Protein AF-A0A9Q3V4Q1-F1 (afdb_monomer_lite)

pLDDT: mean 87.24, std 15.14, range [40.16, 97.88]

Sequence (182 aa):
MNKILQLLSLLIILCGNFCLGQNLNDIEKLASNYNKTFDVLEKTMNIKPFDRGSKFGLESRVYNLKAFKILVESNNEENKISKISILTEKTGNNDELWYNIAKAANANKEYKFINSFVSGSEDDIYEKDIDFNAMVNILRKSKSLGDYTYSIAFKKDNLYYNFNMASKTFFSVIDENLKERD

Secondary structure (DSSP, 8-state):
--HHHHHHHHHHHHHTT------HHHHHHHHTTTTSBHHHHHHHHT---SEEEEETTEEEEEEE-SS-EEEEEE-TTT-BEEEEEEE--S-TTHHHHHHHHHHHHHH-TT-EEEEEEEEETTTTEEEES--HHHHHHHHHH-S--TTEEEEEEEEETTEEEEEEEETTEEEEEEES-GGG--

Foldseek 3Di:
DDPVVVVVVVVVVVCPPPPPDDELVVVVQQVVQAQHAPVCSCVSVVWDFPDWDDDPQKIWTWTDDPFWIKIFIADNPPNGTAKIKTKGDLDPCLVVRLLRHLVVLLVDPLKDWDKKWKDAPVVRDTDIRDDPVVVVVVVVVDPDCQQMWMWTWIDGDQWIWIWIDHNSMTMIMIHNPPNPDD

Structure (mmCIF, N/CA/C/O backbone):
data_AF-A0A9Q3V4Q1-F1
#
_entry.id   AF-A0A9Q3V4Q1-F1
#
loop_
_atom_site.group_PDB
_atom_site.id
_atom_site.type_symbol
_atom_site.label_atom_id
_atom_site.label_alt_id
_atom_site.label_comp_id
_atom_site.label_asym_id
_atom_site.label_entity_id
_atom_site.label_seq_id
_atom_site.pdbx_PDB_ins_code
_atom_site.Cartn_x
_atom_site.Cartn_y
_atom_site.Cartn_z
_atom_site.occupancy
_atom_site.B_iso_or_equiv
_atom_site.auth_seq_id
_atom_site.auth_comp_id
_atom_site.auth_asym_id
_atom_site.auth_atom_id
_atom_site.pdbx_PDB_model_num
ATOM 1 N N . MET A 1 1 ? 39.112 -28.158 15.608 1.00 55.19 1 MET A N 1
ATOM 2 C CA . MET A 1 1 ? 38.350 -27.402 14.589 1.00 55.19 1 MET A CA 1
ATOM 3 C C . MET A 1 1 ? 37.439 -26.426 15.324 1.00 55.19 1 MET A C 1
ATOM 5 O O . MET A 1 1 ? 36.801 -26.822 16.288 1.00 55.19 1 MET A O 1
ATOM 9 N N . ASN A 1 2 ? 37.563 -25.139 15.007 1.00 57.66 2 ASN A N 1
ATOM 10 C CA . ASN A 1 2 ? 37.524 -24.034 15.971 1.00 57.66 2 ASN A CA 1
ATOM 11 C C . ASN A 1 2 ? 36.138 -23.684 16.538 1.00 57.66 2 ASN A C 1
ATOM 13 O O . ASN A 1 2 ? 35.252 -23.289 15.787 1.00 57.66 2 ASN A O 1
ATOM 17 N N . LYS A 1 3 ? 36.012 -23.647 17.877 1.00 61.31 3 LYS A N 1
ATOM 18 C CA . LYS A 1 3 ? 34.881 -23.009 18.588 1.00 61.31 3 LYS A CA 1
ATOM 19 C C . LYS A 1 3 ? 34.661 -21.551 18.148 1.00 61.31 3 LYS A C 1
ATOM 21 O O . LYS A 1 3 ? 33.535 -21.077 18.135 1.00 61.31 3 LYS A O 1
ATOM 26 N N . ILE A 1 4 ? 35.726 -20.878 17.704 1.00 71.50 4 ILE A N 1
ATOM 27 C CA . ILE A 1 4 ? 35.686 -19.535 17.103 1.00 71.50 4 ILE A CA 1
ATOM 28 C C . ILE A 1 4 ? 34.897 -19.523 15.780 1.00 71.50 4 ILE A C 1
ATOM 30 O O . ILE A 1 4 ? 34.133 -18.596 15.536 1.00 71.50 4 ILE A O 1
ATOM 34 N N . LEU A 1 5 ? 35.011 -20.570 14.955 1.00 61.59 5 LEU A N 1
ATOM 35 C CA . LEU A 1 5 ? 34.292 -20.683 13.680 1.00 61.59 5 LEU A CA 1
ATOM 36 C C . LEU A 1 5 ? 32.793 -20.960 13.899 1.00 61.59 5 LEU A C 1
ATOM 38 O O . LEU A 1 5 ? 31.961 -20.453 13.150 1.00 61.59 5 LEU A O 1
ATOM 42 N N . GLN A 1 6 ? 32.445 -21.709 14.954 1.00 64.12 6 GLN A N 1
ATOM 43 C CA . GLN A 1 6 ? 31.056 -21.914 15.395 1.00 64.12 6 GLN A CA 1
ATOM 44 C C . GLN A 1 6 ? 30.435 -20.641 15.995 1.00 64.12 6 GLN A C 1
ATOM 46 O O . GLN A 1 6 ? 29.268 -20.358 15.744 1.00 64.12 6 GLN A O 1
ATOM 51 N N . LEU A 1 7 ? 31.210 -19.833 16.731 1.00 60.38 7 LEU A N 1
ATOM 52 C CA . LEU A 1 7 ? 30.728 -18.551 17.260 1.00 60.38 7 LEU A CA 1
ATOM 53 C C . LEU A 1 7 ? 30.485 -17.524 16.141 1.00 60.38 7 LEU A C 1
ATOM 55 O O . LEU A 1 7 ? 29.470 -16.836 16.153 1.00 60.38 7 LEU A O 1
ATOM 59 N N . LEU A 1 8 ? 31.386 -17.457 15.153 1.00 58.44 8 LEU A N 1
ATOM 60 C CA . LEU A 1 8 ? 31.249 -16.591 13.975 1.00 58.44 8 LEU A CA 1
ATOM 61 C C . LEU A 1 8 ? 30.047 -16.977 13.104 1.00 58.44 8 LEU A C 1
ATOM 63 O O . LEU A 1 8 ? 29.337 -16.097 12.631 1.00 58.44 8 LEU A O 1
ATOM 67 N N . SER A 1 9 ? 29.771 -18.272 12.934 1.00 58.66 9 SER A N 1
ATOM 68 C CA . SER A 1 9 ? 28.585 -18.730 12.194 1.00 58.66 9 SER A CA 1
ATOM 69 C C . SER A 1 9 ? 27.277 -18.459 12.948 1.00 58.66 9 SER A C 1
ATOM 71 O O . SER A 1 9 ? 26.298 -18.074 12.313 1.00 58.66 9 SER A O 1
ATOM 73 N N . LEU A 1 10 ? 27.260 -18.536 14.286 1.00 55.69 10 LEU A N 1
ATOM 74 C CA . LEU A 1 10 ? 26.106 -18.100 15.087 1.00 55.69 10 LEU A CA 1
ATOM 75 C C . LEU A 1 10 ? 25.881 -16.577 15.006 1.00 55.69 10 LEU A C 1
ATOM 77 O O . LEU A 1 10 ? 24.739 -16.126 14.925 1.00 55.69 10 LEU A O 1
ATOM 81 N N . LEU A 1 11 ? 26.961 -15.785 14.988 1.00 54.78 11 LEU A N 1
ATOM 82 C CA . LEU A 1 11 ? 26.889 -14.324 14.873 1.00 54.78 11 LEU A CA 1
ATOM 83 C C . LEU A 1 11 ? 26.363 -13.885 13.495 1.00 54.78 11 LEU A C 1
ATOM 85 O O . LEU A 1 11 ? 25.568 -12.955 13.407 1.00 54.78 11 LEU A O 1
ATOM 89 N N . ILE A 1 12 ? 26.749 -14.587 12.425 1.00 56.06 12 ILE A N 1
ATOM 90 C CA . ILE A 1 12 ? 26.294 -14.306 11.053 1.00 56.06 12 ILE A CA 1
ATOM 91 C C . ILE A 1 12 ? 24.802 -14.641 10.874 1.00 56.06 12 ILE A C 1
ATOM 93 O O . ILE A 1 12 ? 24.098 -13.913 10.176 1.00 56.06 12 ILE A O 1
ATOM 97 N N . ILE A 1 13 ? 24.281 -15.664 11.565 1.00 53.84 13 ILE A N 1
ATOM 98 C CA . ILE A 1 13 ? 22.837 -15.973 11.576 1.00 53.84 13 ILE A CA 1
ATOM 99 C C . ILE A 1 13 ? 22.046 -14.911 12.367 1.00 53.84 13 ILE A C 1
ATOM 101 O O . ILE A 1 13 ? 20.916 -14.590 12.005 1.00 53.84 13 ILE A O 1
ATOM 105 N N . LEU A 1 14 ? 22.644 -14.302 13.398 1.00 46.31 14 LEU A N 1
ATOM 106 C CA . LEU A 1 14 ? 22.019 -13.226 14.181 1.00 46.31 14 LEU A CA 1
ATOM 107 C C . LEU A 1 14 ? 22.082 -11.847 13.496 1.00 46.31 14 LEU A C 1
ATOM 109 O O . LEU A 1 14 ? 21.219 -11.005 13.744 1.00 46.31 14 LEU A O 1
ATOM 113 N N . CYS A 1 15 ? 23.044 -11.616 12.599 1.00 47.66 15 CYS A N 1
ATOM 114 C CA . CYS A 1 15 ? 23.136 -10.378 11.816 1.00 47.66 15 CYS A CA 1
ATOM 115 C C . CYS A 1 15 ? 22.281 -10.385 10.533 1.00 47.66 15 CYS A C 1
ATOM 117 O O . CYS A 1 15 ? 22.052 -9.320 9.962 1.00 47.66 15 CYS A O 1
ATOM 119 N N . GLY A 1 16 ? 21.761 -11.542 10.102 1.00 44.72 16 GLY A N 1
ATOM 120 C CA . GLY A 1 16 ? 20.964 -11.678 8.873 1.00 44.72 16 GLY A CA 1
ATOM 121 C C . GLY A 1 16 ? 19.607 -10.957 8.871 1.00 44.72 16 GLY A C 1
ATOM 122 O O . GLY A 1 16 ? 18.991 -10.841 7.818 1.00 44.72 16 GLY A O 1
ATOM 123 N N . ASN A 1 17 ? 19.154 -10.433 10.016 1.00 45.66 17 ASN A N 1
ATOM 124 C CA . ASN A 1 17 ? 17.864 -9.741 10.144 1.00 45.66 17 ASN A CA 1
ATOM 125 C C . ASN A 1 17 ? 17.977 -8.211 10.300 1.00 45.66 17 ASN A C 1
ATOM 127 O O . ASN A 1 17 ? 16.972 -7.548 10.545 1.00 45.66 17 ASN A O 1
ATOM 131 N N . PHE A 1 18 ? 19.170 -7.622 10.154 1.00 41.69 18 PHE A N 1
ATOM 132 C CA . PHE A 1 18 ? 19.381 -6.179 10.364 1.00 41.69 18 PHE A CA 1
ATOM 133 C C . PHE A 1 18 ? 19.309 -5.309 9.101 1.00 41.69 18 PHE A C 1
ATOM 135 O O . PHE A 1 18 ? 19.750 -4.162 9.109 1.00 41.69 18 PHE A O 1
ATOM 142 N N . CYS A 1 19 ? 18.645 -5.786 8.051 1.00 40.16 19 CYS A N 1
ATOM 143 C CA . CYS A 1 19 ? 18.059 -4.911 7.039 1.00 40.16 19 CYS A CA 1
ATOM 144 C C . CYS A 1 19 ? 16.553 -4.816 7.299 1.00 40.16 19 CYS A C 1
ATOM 146 O O . CYS A 1 19 ? 15.751 -5.370 6.554 1.00 40.16 19 CYS A O 1
ATOM 148 N N . LEU A 1 20 ? 16.167 -4.121 8.376 1.00 45.31 20 LEU A N 1
ATOM 149 C CA . LEU A 1 20 ? 14.777 -3.724 8.648 1.00 45.31 20 LEU A CA 1
ATOM 150 C C . LEU A 1 20 ? 14.356 -2.619 7.661 1.00 45.31 20 LEU A C 1
ATOM 152 O O . LEU A 1 20 ? 14.054 -1.489 8.043 1.00 45.31 20 LEU A O 1
ATOM 156 N N . GLY A 1 21 ? 14.413 -2.943 6.371 1.00 53.12 21 GLY A N 1
ATOM 157 C CA . GLY A 1 21 ? 13.644 -2.261 5.352 1.00 53.12 21 GLY A CA 1
ATOM 158 C C . GLY A 1 21 ? 12.186 -2.626 5.574 1.00 53.12 21 GLY A C 1
ATOM 159 O O . GLY A 1 21 ? 11.853 -3.792 5.801 1.00 53.12 21 GLY A O 1
ATOM 160 N N . GLN A 1 22 ? 11.341 -1.605 5.563 1.00 62.25 22 GLN 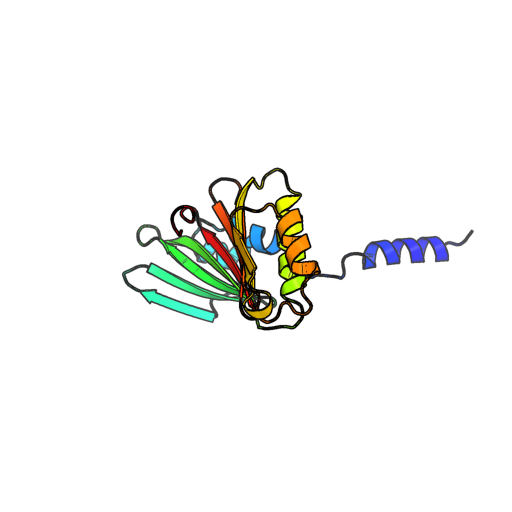A N 1
ATOM 161 C CA . GLN A 1 22 ? 9.896 -1.765 5.578 1.00 62.25 22 GLN A CA 1
ATOM 162 C C . GLN A 1 22 ? 9.500 -2.798 4.527 1.00 62.25 22 GLN A C 1
ATOM 164 O O . GLN A 1 22 ? 10.041 -2.804 3.418 1.00 62.25 22 GLN A O 1
ATOM 169 N N . ASN A 1 23 ? 8.584 -3.686 4.877 1.00 80.44 23 ASN A N 1
ATOM 170 C CA . ASN A 1 23 ? 8.181 -4.764 3.989 1.00 80.44 23 ASN A CA 1
ATOM 171 C C . ASN A 1 23 ? 6.668 -4.961 4.041 1.00 80.44 23 ASN A C 1
ATOM 173 O O . ASN A 1 23 ? 5.957 -4.310 4.809 1.00 80.44 23 ASN A O 1
ATOM 177 N N . LEU A 1 24 ? 6.173 -5.858 3.195 1.00 90.56 24 LEU A N 1
ATOM 178 C CA . LEU A 1 24 ? 4.756 -6.189 3.105 1.00 90.56 24 LEU A CA 1
ATOM 179 C C . LEU A 1 24 ? 4.123 -6.490 4.479 1.00 90.56 24 LEU A C 1
ATOM 181 O O . LEU A 1 24 ? 2.976 -6.113 4.693 1.00 90.56 24 LEU A O 1
ATOM 185 N N . ASN A 1 25 ? 4.871 -7.054 5.437 1.00 90.44 25 ASN A N 1
ATOM 186 C CA . ASN A 1 25 ? 4.346 -7.372 6.767 1.00 90.44 25 ASN A CA 1
ATOM 187 C C . ASN A 1 25 ? 3.954 -6.119 7.565 1.00 90.44 25 ASN A C 1
ATOM 189 O O . ASN A 1 25 ? 3.011 -6.180 8.349 1.00 90.44 25 ASN A O 1
ATOM 193 N N . ASP A 1 26 ? 4.642 -4.984 7.394 1.00 89.44 26 ASP A N 1
ATOM 194 C CA . ASP A 1 26 ? 4.259 -3.733 8.068 1.00 89.44 26 ASP A CA 1
ATOM 195 C C . ASP A 1 26 ? 2.913 -3.225 7.535 1.00 89.44 26 ASP A C 1
ATOM 197 O O . ASP A 1 26 ? 2.038 -2.817 8.304 1.00 89.44 26 ASP A O 1
ATOM 201 N N . ILE A 1 27 ? 2.727 -3.312 6.214 1.00 93.25 27 ILE A N 1
ATOM 202 C CA . ILE A 1 27 ? 1.471 -2.978 5.535 1.00 93.25 27 ILE A CA 1
ATOM 203 C C . ILE A 1 27 ? 0.362 -3.941 5.970 1.00 93.25 27 ILE A C 1
ATOM 205 O O . ILE A 1 27 ? -0.735 -3.497 6.301 1.00 93.25 27 ILE A O 1
ATOM 209 N N . GLU A 1 28 ? 0.634 -5.244 6.040 1.00 93.62 28 GLU A N 1
ATOM 210 C CA . GLU A 1 28 ? -0.325 -6.244 6.517 1.00 93.62 28 GLU A CA 1
ATOM 211 C C . GLU A 1 28 ? -0.685 -6.048 7.992 1.00 93.62 28 GLU A C 1
ATOM 213 O O . GLU A 1 28 ? -1.851 -6.170 8.370 1.00 93.62 28 GLU A O 1
ATOM 218 N N . LYS A 1 29 ? 0.281 -5.679 8.838 1.00 93.19 29 LYS A N 1
ATOM 219 C CA . LYS A 1 29 ? 0.029 -5.372 10.248 1.00 93.19 29 LYS A CA 1
ATOM 220 C C . LYS A 1 29 ? -0.921 -4.182 10.386 1.00 93.19 29 LYS A C 1
ATOM 222 O O . LYS A 1 29 ? -1.838 -4.233 11.206 1.00 93.19 29 LYS A O 1
ATOM 227 N N . LEU A 1 30 ? -0.760 -3.147 9.562 1.00 94.31 30 LEU A N 1
ATOM 228 C CA . LEU A 1 30 ? -1.710 -2.034 9.486 1.00 94.31 30 LEU A CA 1
ATOM 229 C C . LEU A 1 30 ? -3.075 -2.501 8.975 1.00 94.31 30 LEU A C 1
ATOM 231 O O . LEU A 1 30 ? -4.081 -2.254 9.638 1.00 94.31 30 LEU A O 1
ATOM 235 N N . ALA A 1 31 ? -3.098 -3.241 7.864 1.00 95.69 31 ALA A N 1
ATOM 236 C CA . ALA A 1 31 ? -4.312 -3.786 7.256 1.00 95.69 31 ALA A CA 1
ATOM 237 C C . ALA A 1 31 ? -5.109 -4.679 8.216 1.00 95.69 31 ALA A C 1
ATOM 239 O O . ALA A 1 31 ? -6.332 -4.683 8.179 1.00 95.69 31 ALA A O 1
ATOM 240 N N . SER A 1 32 ? -4.444 -5.374 9.143 1.00 96.19 32 SER A N 1
ATOM 241 C CA . SER A 1 32 ? -5.109 -6.191 10.166 1.00 96.19 32 SER A CA 1
ATOM 242 C C . SER A 1 32 ? -5.994 -5.386 11.131 1.00 96.19 32 SER A C 1
ATOM 244 O O . SER A 1 32 ? -6.735 -5.970 11.925 1.00 96.19 32 SER A O 1
ATOM 246 N N . ASN A 1 33 ? -5.908 -4.052 11.101 1.00 96.75 33 ASN A N 1
ATOM 247 C CA . ASN A 1 33 ? -6.767 -3.136 11.849 1.00 96.75 33 ASN A CA 1
ATOM 248 C C . ASN A 1 33 ? -7.903 -2.542 11.007 1.00 96.75 33 ASN A C 1
ATOM 250 O O . ASN A 1 33 ? -8.677 -1.739 11.523 1.00 96.75 33 ASN A O 1
ATOM 254 N N . TYR A 1 34 ? -8.034 -2.944 9.744 1.00 96.06 34 TYR A N 1
ATOM 255 C CA . TYR A 1 34 ? -9.206 -2.617 8.944 1.00 96.06 34 TYR A CA 1
ATOM 256 C C . TYR A 1 34 ? -10.483 -3.103 9.642 1.00 96.06 34 TYR A C 1
ATOM 258 O O . TYR A 1 34 ? -10.484 -4.154 10.288 1.00 96.06 34 TYR A O 1
ATOM 266 N N . ASN A 1 35 ? -11.558 -2.319 9.551 1.00 95.56 35 ASN A N 1
ATOM 267 C CA . ASN A 1 35 ? -12.827 -2.548 10.245 1.00 95.56 35 ASN A CA 1
ATOM 268 C C . ASN A 1 35 ? -12.714 -2.633 11.788 1.00 95.56 35 ASN A C 1
ATOM 270 O O . ASN A 1 35 ? -13.611 -3.134 12.467 1.00 95.56 35 ASN A O 1
ATOM 274 N N . LYS A 1 36 ? -11.611 -2.151 12.374 1.00 96.19 36 LYS A N 1
ATOM 275 C CA . LYS A 1 36 ? -11.469 -1.932 13.823 1.00 96.19 36 LYS A CA 1
ATOM 276 C C . LYS A 1 36 ? -11.535 -0.440 14.125 1.00 96.19 36 LYS A C 1
ATOM 278 O O . LYS A 1 36 ? -11.442 0.383 13.223 1.00 96.19 36 LYS A O 1
ATOM 283 N N . THR A 1 37 ? -11.704 -0.075 15.390 1.00 95.94 37 THR A N 1
ATOM 284 C CA . THR A 1 37 ? -11.699 1.336 15.797 1.00 95.94 37 THR A CA 1
ATOM 285 C C . THR A 1 37 ? -10.277 1.897 15.834 1.00 95.94 37 THR A C 1
ATOM 287 O O . THR A 1 37 ? -9.298 1.151 15.962 1.00 95.94 37 THR A O 1
ATOM 290 N N . PHE A 1 38 ? -10.153 3.226 15.793 1.00 95.94 38 PHE A N 1
ATOM 291 C CA . PHE A 1 38 ? -8.860 3.899 15.953 1.00 95.94 38 PHE A CA 1
ATOM 292 C C . PHE A 1 38 ? -8.148 3.522 17.259 1.00 95.94 38 PHE A C 1
ATOM 294 O O . PHE A 1 38 ? -6.936 3.331 17.257 1.00 95.94 38 PHE A O 1
ATOM 301 N N . ASP A 1 39 ? -8.886 3.344 18.358 1.00 95.62 39 ASP A N 1
ATOM 302 C CA . ASP A 1 39 ? -8.305 2.980 19.656 1.00 95.62 39 ASP A CA 1
ATOM 303 C C . ASP A 1 39 ? -7.641 1.596 19.617 1.00 95.62 39 ASP A C 1
ATOM 305 O O . ASP A 1 39 ? -6.589 1.377 20.224 1.00 95.62 39 ASP A O 1
ATOM 309 N N . VAL A 1 40 ? -8.223 0.654 18.866 1.00 96.56 40 VAL A N 1
ATOM 310 C CA . VAL A 1 40 ? -7.634 -0.677 18.684 1.00 96.56 40 VAL A CA 1
ATOM 311 C C . VAL A 1 40 ? -6.365 -0.598 17.842 1.00 96.56 40 VAL A C 1
ATOM 313 O O . VAL A 1 40 ? -5.369 -1.227 18.207 1.00 96.56 40 VAL A O 1
ATOM 316 N N . LEU A 1 41 ? -6.364 0.194 16.765 1.00 96.19 41 LEU A N 1
ATOM 317 C CA . LEU A 1 41 ? -5.165 0.452 15.964 1.00 96.19 41 LEU A CA 1
ATOM 318 C C . LEU A 1 41 ? -4.051 1.064 16.827 1.00 96.19 41 LEU A C 1
ATOM 320 O O . LEU A 1 41 ? -2.935 0.545 16.855 1.00 96.19 41 LEU A O 1
ATOM 324 N N . GLU A 1 42 ? -4.359 2.136 17.555 1.00 96.31 42 GLU A N 1
ATOM 325 C CA . GLU A 1 42 ? -3.414 2.883 18.393 1.00 96.31 42 GLU A CA 1
ATOM 326 C C . GLU A 1 42 ? -2.788 1.995 19.469 1.00 96.31 42 GLU A C 1
ATOM 328 O O . GLU A 1 42 ? -1.567 1.990 19.639 1.00 96.31 42 GLU A O 1
ATOM 333 N N . LYS A 1 43 ? -3.603 1.162 20.125 1.00 96.31 43 LYS A N 1
ATOM 334 C CA . LYS A 1 43 ? -3.134 0.180 21.106 1.00 96.31 43 LYS A CA 1
ATOM 335 C C . LYS A 1 43 ? -2.279 -0.921 20.473 1.00 96.31 43 LYS A C 1
ATOM 337 O O . LYS A 1 43 ? -1.236 -1.265 21.020 1.00 96.31 43 LYS A O 1
ATOM 342 N N . THR A 1 44 ? -2.700 -1.475 19.334 1.00 94.31 44 THR A N 1
ATOM 343 C CA . THR A 1 44 ? -2.007 -2.591 18.658 1.00 94.31 44 THR A CA 1
ATOM 344 C C . THR A 1 44 ? -0.653 -2.165 18.095 1.00 94.31 44 THR A C 1
ATOM 346 O O . THR A 1 44 ? 0.320 -2.919 18.141 1.00 94.31 44 THR A O 1
ATOM 349 N N . MET A 1 45 ? -0.584 -0.947 17.563 1.00 93.00 45 MET A N 1
ATOM 350 C CA . MET A 1 45 ? 0.625 -0.392 16.960 1.00 93.00 45 MET A CA 1
ATOM 351 C C . MET A 1 45 ? 1.481 0.391 17.960 1.00 93.00 45 MET A C 1
ATOM 353 O O . MET A 1 45 ? 2.620 0.719 17.635 1.00 93.00 45 MET A O 1
ATOM 357 N N . ASN A 1 46 ? 0.963 0.659 19.165 1.00 94.69 46 ASN A N 1
ATOM 358 C CA . ASN A 1 46 ? 1.572 1.532 20.169 1.00 94.69 46 ASN A CA 1
ATOM 359 C C . ASN A 1 46 ? 1.927 2.915 19.589 1.00 94.69 46 ASN A C 1
ATOM 361 O O . ASN A 1 46 ? 3.058 3.391 19.694 1.00 94.69 46 ASN A O 1
ATOM 365 N N . ILE A 1 47 ? 0.948 3.537 18.931 1.00 94.56 47 ILE A N 1
ATOM 366 C CA . ILE A 1 47 ? 1.077 4.846 18.279 1.00 94.56 47 ILE A CA 1
ATOM 367 C C . ILE A 1 47 ? 0.033 5.821 18.807 1.00 94.56 47 ILE A C 1
ATOM 369 O O . ILE A 1 47 ? -0.975 5.428 19.388 1.00 94.56 47 ILE A O 1
ATOM 373 N N . LYS A 1 48 ? 0.275 7.111 18.573 1.00 96.44 48 LYS A N 1
ATOM 374 C CA . LYS A 1 48 ? -0.672 8.191 18.854 1.00 96.44 48 LYS A CA 1
ATOM 375 C C . LYS A 1 48 ? -0.876 9.030 17.596 1.00 96.44 48 LYS A C 1
ATOM 377 O O . LYS A 1 48 ? 0.070 9.154 16.812 1.00 96.44 48 LYS A O 1
ATOM 382 N N . PRO A 1 49 ? -2.074 9.599 17.392 1.00 96.81 49 PRO A N 1
ATOM 383 C CA . PRO A 1 49 ? -2.326 10.440 16.237 1.00 96.81 49 PRO A CA 1
ATOM 384 C C . PRO A 1 49 ? -1.484 11.710 16.342 1.00 96.81 49 PRO A C 1
ATOM 386 O O . PRO A 1 49 ? -1.434 12.354 17.389 1.00 96.81 49 PRO A O 1
ATOM 389 N N . PHE A 1 50 ? -0.816 12.038 15.244 1.00 96.31 50 PHE A N 1
ATOM 390 C CA . PHE A 1 50 ? -0.139 13.310 15.037 1.00 96.31 50 PHE A CA 1
ATOM 391 C C . PHE A 1 50 ? -1.148 14.415 14.722 1.00 96.31 50 PHE A C 1
ATOM 393 O O . PHE A 1 50 ? -1.007 15.528 15.217 1.00 96.31 50 PHE A O 1
ATOM 400 N N . ASP A 1 51 ? -2.171 14.084 13.932 1.00 96.94 51 ASP A N 1
ATOM 401 C CA . ASP A 1 51 ? -3.230 15.007 13.537 1.00 96.94 51 ASP A CA 1
ATOM 402 C C . ASP A 1 51 ? -4.581 14.285 13.445 1.00 96.94 51 ASP A C 1
ATOM 404 O O . ASP A 1 51 ? -4.643 13.052 13.339 1.00 96.94 51 ASP A O 1
ATOM 408 N N . ARG A 1 52 ? -5.667 15.055 13.517 1.00 96.19 52 ARG A N 1
ATOM 409 C CA . ARG A 1 52 ? -7.049 14.583 13.439 1.00 96.19 52 ARG A CA 1
ATOM 410 C C . ARG A 1 52 ? -7.866 15.541 12.584 1.00 96.19 52 ARG A C 1
ATOM 412 O O . ARG A 1 52 ? -7.850 16.746 12.806 1.00 96.19 52 ARG A O 1
ATOM 419 N N . GLY A 1 53 ? -8.644 14.990 11.665 1.00 93.69 53 GLY A N 1
ATOM 420 C CA . GLY A 1 53 ? -9.580 15.741 10.840 1.00 93.69 53 GLY A CA 1
ATOM 421 C C . GLY A 1 53 ? -10.966 15.120 10.889 1.00 93.69 53 GLY A C 1
ATOM 422 O O . GLY A 1 53 ? -11.108 13.909 11.047 1.00 93.69 53 GLY A O 1
ATOM 423 N N . SER A 1 54 ? -11.996 15.941 10.713 1.00 92.00 54 SER A N 1
ATOM 424 C CA . SER A 1 54 ? -13.346 15.453 10.450 1.00 92.00 54 SER A CA 1
ATOM 425 C C . SER A 1 54 ? -13.958 16.219 9.289 1.00 92.00 54 SER A C 1
ATOM 427 O O . SER A 1 54 ? -13.862 17.446 9.225 1.00 92.00 54 SER A O 1
ATOM 429 N N . LYS A 1 55 ? -14.570 15.492 8.353 1.00 88.00 55 LYS A N 1
ATOM 430 C CA . LYS A 1 55 ? -15.275 16.081 7.215 1.00 88.00 55 LYS A CA 1
ATOM 431 C C . LYS A 1 55 ? -16.496 15.237 6.883 1.00 88.00 55 LYS A C 1
ATOM 433 O O . LYS A 1 55 ? -16.372 14.043 6.649 1.00 88.00 55 LYS A O 1
ATOM 438 N N . PHE A 1 56 ? -17.672 15.866 6.857 1.00 86.31 56 PHE A N 1
ATOM 439 C CA . PHE A 1 56 ? -18.950 15.192 6.580 1.00 86.31 56 PHE A CA 1
ATOM 440 C C . PHE A 1 56 ? -19.211 13.960 7.468 1.00 86.31 56 PHE A C 1
ATOM 442 O O . PHE A 1 56 ? -19.721 12.949 7.001 1.00 86.31 56 PHE A O 1
ATOM 449 N N . GLY A 1 57 ? -18.834 14.032 8.749 1.00 83.31 57 GLY A N 1
ATOM 450 C CA . GLY A 1 57 ? -19.006 12.923 9.695 1.00 83.31 57 GLY A CA 1
ATOM 451 C C . GLY A 1 57 ? -17.993 11.784 9.546 1.00 83.31 57 GLY A C 1
ATOM 452 O O . GLY A 1 57 ? -18.012 10.867 10.356 1.00 83.31 57 GLY A O 1
ATOM 453 N N . LEU A 1 58 ? -17.083 11.848 8.569 1.00 88.19 58 LEU A N 1
ATOM 454 C CA . LEU A 1 58 ? -15.940 10.943 8.484 1.00 88.19 58 LEU A CA 1
ATOM 455 C C . LEU A 1 58 ? -14.827 11.478 9.377 1.00 88.19 58 LEU A C 1
ATOM 457 O O . LEU A 1 58 ? -14.408 12.632 9.229 1.00 88.19 58 LEU A O 1
ATOM 461 N N . GLU A 1 59 ? -14.353 10.653 10.304 1.00 94.50 59 GLU A N 1
ATOM 462 C CA . GLU A 1 59 ? -13.144 10.948 11.060 1.00 94.50 59 GLU A CA 1
ATOM 463 C C . GLU A 1 59 ? -11.922 10.467 10.283 1.00 94.50 59 GLU A C 1
ATOM 465 O O . GLU A 1 59 ? -11.927 9.439 9.606 1.00 94.50 59 GLU A O 1
ATOM 470 N N . SER A 1 60 ? -10.835 11.214 10.410 1.00 96.00 60 SER A N 1
ATOM 471 C CA . SER A 1 60 ? -9.542 10.854 9.857 1.00 96.00 60 SER A CA 1
ATOM 472 C C . SER A 1 60 ? -8.446 11.144 10.868 1.00 96.00 60 SER A C 1
ATOM 474 O O . SER A 1 60 ? -8.508 12.120 11.619 1.00 96.00 60 SER A O 1
ATOM 476 N N . ARG A 1 61 ? -7.437 10.280 10.914 1.00 97.06 61 ARG A N 1
ATOM 477 C CA . ARG A 1 61 ? -6.284 10.423 11.802 1.00 97.06 61 ARG A CA 1
ATOM 478 C C . ARG A 1 61 ? -5.006 10.236 11.008 1.00 97.06 61 ARG A C 1
ATOM 480 O O . ARG A 1 61 ? -4.898 9.313 10.201 1.00 97.06 61 ARG A O 1
ATOM 487 N N . VAL A 1 62 ? -4.040 11.111 11.261 1.00 97.25 62 VAL A N 1
ATOM 488 C CA . VAL A 1 62 ? -2.697 11.007 10.694 1.00 97.25 62 VAL A CA 1
ATOM 489 C C . VAL A 1 62 ? -1.760 10.468 11.758 1.00 97.25 62 VAL A C 1
ATOM 491 O O . VAL A 1 62 ? -1.749 10.955 12.887 1.00 97.25 62 VAL A O 1
ATOM 494 N N . TYR A 1 63 ? -0.937 9.495 11.395 1.00 95.94 63 TYR A N 1
ATOM 495 C CA . TYR A 1 63 ? 0.083 8.912 12.256 1.00 95.94 63 TYR A CA 1
ATOM 496 C C . TYR A 1 63 ? 1.456 9.059 11.606 1.00 95.94 63 TYR A C 1
ATOM 498 O O . TYR A 1 63 ? 1.624 8.769 10.421 1.00 95.94 63 TYR A O 1
ATOM 506 N N . ASN A 1 64 ? 2.446 9.466 12.400 1.00 92.44 64 ASN A N 1
ATOM 507 C CA . ASN A 1 64 ? 3.845 9.469 11.988 1.00 92.44 64 ASN A CA 1
ATOM 508 C C . ASN A 1 64 ? 4.513 8.197 12.510 1.00 92.44 64 ASN A C 1
ATOM 510 O O . ASN A 1 64 ? 4.804 8.077 13.700 1.00 92.44 64 ASN A O 1
ATOM 514 N N . LEU A 1 65 ? 4.759 7.246 11.617 1.00 88.06 65 LEU A N 1
ATOM 515 C CA . LEU A 1 65 ? 5.677 6.145 11.874 1.00 88.06 65 LEU A CA 1
ATOM 516 C C . LEU A 1 65 ? 7.082 6.555 11.428 1.00 88.06 65 LEU A C 1
ATOM 518 O O . LEU A 1 65 ? 7.250 7.425 10.580 1.00 88.06 65 LEU A O 1
ATOM 522 N N . LYS A 1 66 ? 8.108 5.865 11.937 1.00 81.06 66 LYS A N 1
ATOM 523 C CA . LYS A 1 66 ? 9.516 6.079 11.538 1.00 81.06 66 LYS A CA 1
ATOM 524 C C . LYS A 1 66 ? 9.728 6.035 10.014 1.00 81.06 66 LYS A C 1
ATOM 526 O O . LYS A 1 66 ? 10.668 6.613 9.488 1.00 81.06 66 LYS A O 1
ATOM 531 N N . ALA A 1 67 ? 8.870 5.274 9.355 1.00 76.44 67 ALA A N 1
ATOM 532 C CA . ALA A 1 67 ? 8.966 4.810 7.989 1.00 76.44 67 ALA A CA 1
ATOM 533 C C . ALA A 1 67 ? 7.980 5.490 7.030 1.00 76.44 67 ALA A C 1
ATOM 535 O O . ALA A 1 67 ? 8.266 5.667 5.849 1.00 76.44 67 ALA A O 1
ATOM 536 N N . PHE A 1 68 ? 6.808 5.832 7.560 1.00 85.75 68 PHE A N 1
ATOM 537 C CA . PHE A 1 68 ? 5.628 6.190 6.796 1.00 85.75 68 PHE A CA 1
ATOM 538 C C . PHE A 1 68 ? 4.850 7.272 7.522 1.00 85.75 68 PHE A C 1
ATOM 540 O O . PHE A 1 68 ? 4.784 7.295 8.753 1.00 85.75 68 PHE A O 1
ATOM 547 N N . LYS A 1 69 ? 4.145 8.082 6.746 1.00 93.12 69 LYS A N 1
ATOM 548 C CA . LYS A 1 69 ? 2.973 8.803 7.227 1.00 93.12 69 LYS A CA 1
ATOM 549 C C . LYS A 1 69 ? 1.749 7.999 6.836 1.00 93.12 69 LYS A C 1
ATOM 551 O O . LYS A 1 69 ? 1.646 7.541 5.700 1.00 93.12 69 LYS A O 1
ATOM 556 N N . ILE A 1 70 ? 0.845 7.798 7.782 1.00 95.25 70 ILE A N 1
ATOM 557 C CA . ILE A 1 70 ? -0.382 7.043 7.545 1.00 95.25 70 ILE A CA 1
ATOM 558 C C . ILE A 1 70 ? -1.556 7.966 7.766 1.00 95.25 70 ILE A C 1
ATOM 560 O O . ILE A 1 70 ? -1.647 8.588 8.819 1.00 95.25 70 ILE A O 1
ATOM 564 N N . LEU A 1 71 ? -2.458 8.007 6.797 1.00 96.88 71 LEU A N 1
ATOM 565 C CA . LEU A 1 71 ? -3.788 8.568 6.940 1.00 96.88 71 LEU A CA 1
ATOM 566 C C . LEU A 1 71 ? -4.778 7.412 7.063 1.00 96.88 71 LEU A C 1
ATOM 568 O O . LEU A 1 71 ? -4.838 6.545 6.194 1.00 96.88 71 LEU A O 1
ATOM 572 N N . VAL A 1 72 ? -5.547 7.407 8.141 1.00 96.88 72 VAL A N 1
ATOM 573 C CA . VAL A 1 72 ? -6.596 6.419 8.383 1.00 96.88 72 VAL A CA 1
ATOM 574 C C . VAL A 1 72 ? -7.927 7.143 8.430 1.00 96.88 72 VAL A C 1
ATOM 576 O O . VAL A 1 72 ? -8.049 8.128 9.153 1.00 96.88 72 VAL A O 1
ATOM 579 N N . GLU A 1 73 ? -8.904 6.661 7.676 1.00 95.56 73 GLU A N 1
ATOM 580 C CA . GLU A 1 73 ? -10.256 7.220 7.603 1.00 95.56 73 GLU A CA 1
ATOM 581 C C . GLU A 1 73 ? -11.248 6.194 8.165 1.00 95.56 73 GLU A C 1
ATOM 583 O O . GLU A 1 73 ? -11.077 4.982 7.969 1.00 95.56 73 GLU A O 1
ATOM 588 N N . SER A 1 74 ? -12.256 6.666 8.900 1.00 93.50 74 SER A N 1
ATOM 589 C CA . SER A 1 74 ? -13.346 5.825 9.392 1.00 93.50 74 SER A CA 1
ATOM 590 C C . SER A 1 74 ? -14.542 5.819 8.449 1.00 93.50 74 SER A C 1
ATOM 592 O O . SER A 1 74 ? -14.707 6.696 7.601 1.00 93.50 74 SER A O 1
ATOM 594 N N . ASN A 1 75 ? -15.408 4.826 8.624 1.00 85.25 75 ASN A N 1
ATOM 595 C CA . ASN A 1 75 ? -16.797 4.942 8.224 1.00 85.25 75 ASN A CA 1
ATOM 596 C C . ASN A 1 75 ? -17.557 5.855 9.206 1.00 85.25 75 ASN A C 1
ATOM 598 O O . ASN A 1 75 ? -17.232 5.964 10.389 1.00 85.25 75 ASN A O 1
ATOM 602 N N . ASN A 1 76 ? -18.570 6.532 8.681 1.00 73.88 76 ASN A N 1
ATOM 603 C CA . ASN A 1 76 ? -19.425 7.480 9.395 1.00 73.88 76 ASN A CA 1
ATOM 604 C C . ASN A 1 76 ? -20.313 6.826 10.472 1.00 73.88 76 ASN A C 1
ATOM 606 O O . ASN A 1 76 ? -20.699 7.499 11.423 1.00 73.88 76 ASN A O 1
ATOM 610 N N . GLU A 1 77 ? -20.665 5.549 10.321 1.00 73.69 77 GLU A N 1
ATOM 611 C CA . GLU A 1 77 ? -21.696 4.903 11.147 1.00 73.69 77 GLU A CA 1
ATOM 612 C C . GLU A 1 77 ? -21.154 4.252 12.425 1.00 73.69 77 GLU A C 1
ATOM 614 O O . GLU A 1 77 ? -21.803 4.309 13.468 1.00 73.69 77 GLU A O 1
ATOM 619 N N . GLU A 1 78 ? -19.962 3.653 12.376 1.00 80.38 78 GLU A N 1
ATOM 620 C CA . GLU A 1 78 ? -19.459 2.806 13.470 1.00 80.38 78 GLU A CA 1
ATOM 621 C C . GLU A 1 78 ? -18.073 3.226 13.975 1.00 80.38 78 GLU A C 1
ATOM 623 O O . GLU A 1 78 ? -17.497 2.575 14.851 1.00 80.38 78 GLU A O 1
ATOM 628 N N . ASN A 1 79 ? -17.524 4.311 13.421 1.00 85.06 79 ASN A N 1
ATOM 629 C CA . ASN A 1 79 ? -16.175 4.800 13.695 1.00 85.06 79 ASN A CA 1
ATOM 630 C C . ASN A 1 79 ? -15.092 3.715 13.502 1.00 85.06 79 ASN A C 1
ATOM 632 O O . ASN A 1 79 ? -14.063 3.676 14.190 1.00 85.06 79 ASN A O 1
ATOM 636 N N . LYS A 1 80 ? -15.348 2.798 12.560 1.00 94.12 80 LYS A N 1
ATOM 637 C CA . LYS A 1 80 ? -14.438 1.720 12.173 1.00 94.12 80 LYS A CA 1
ATOM 638 C C . LYS A 1 80 ? -13.628 2.143 10.964 1.00 94.12 80 LYS A C 1
ATOM 640 O O . LYS A 1 80 ? -14.126 2.832 10.084 1.00 94.12 80 LYS A O 1
ATOM 645 N N . ILE A 1 81 ? -12.377 1.712 10.918 1.00 96.12 81 ILE A N 1
ATOM 646 C CA . ILE A 1 81 ? -11.444 2.028 9.841 1.00 96.12 81 ILE A CA 1
ATOM 647 C C . ILE A 1 81 ? -11.959 1.441 8.525 1.00 96.12 81 ILE A C 1
ATOM 649 O O . ILE A 1 81 ? -12.103 0.225 8.414 1.00 96.12 81 ILE A O 1
ATOM 653 N N . SER A 1 82 ? -12.187 2.304 7.538 1.00 94.75 82 SER A N 1
ATOM 654 C CA . SER A 1 82 ? -12.654 1.947 6.192 1.00 94.75 82 SER A CA 1
ATOM 655 C C . SER A 1 82 ? -11.598 2.197 5.117 1.00 94.75 82 SER A C 1
ATOM 657 O O . SER A 1 82 ? -11.713 1.692 4.002 1.00 94.75 82 SER A O 1
ATOM 659 N N . LYS A 1 83 ? -10.539 2.952 5.427 1.00 95.44 83 LYS A N 1
ATOM 660 C CA . LYS A 1 83 ? -9.444 3.192 4.487 1.00 95.44 83 LYS A CA 1
ATOM 661 C C . LYS A 1 83 ? -8.143 3.500 5.205 1.00 95.44 83 LYS A C 1
ATOM 663 O O . LYS A 1 83 ? -8.106 4.258 6.174 1.00 95.44 83 LYS A O 1
ATOM 668 N N . ILE A 1 84 ? -7.059 2.926 4.692 1.00 97.12 84 ILE A N 1
ATOM 669 C CA . ILE A 1 84 ? -5.698 3.163 5.174 1.00 97.12 84 ILE A CA 1
ATOM 670 C C . ILE A 1 84 ? -4.861 3.615 3.983 1.00 97.12 84 ILE A C 1
ATOM 672 O O . ILE A 1 84 ? -4.678 2.868 3.024 1.00 97.12 84 ILE A O 1
ATOM 676 N N . SER A 1 85 ? -4.344 4.837 4.045 1.00 96.81 85 SER A N 1
ATOM 677 C CA . SER A 1 85 ? -3.408 5.380 3.062 1.00 96.81 85 SER A CA 1
ATOM 678 C C . SER A 1 85 ? -2.030 5.507 3.699 1.00 96.81 85 SER A C 1
ATOM 680 O O . SER A 1 85 ? -1.886 6.087 4.772 1.00 96.81 85 SER A O 1
ATOM 682 N N . ILE A 1 86 ? -1.015 4.967 3.042 1.00 95.31 86 ILE A N 1
ATOM 683 C CA . ILE A 1 86 ? 0.374 4.937 3.499 1.00 95.31 86 ILE A CA 1
ATOM 684 C C . ILE A 1 86 ? 1.185 5.764 2.514 1.00 95.31 86 ILE A C 1
ATOM 686 O O . ILE A 1 86 ? 1.064 5.558 1.312 1.00 95.31 86 ILE A O 1
ATOM 690 N N . LEU A 1 87 ? 2.007 6.685 3.003 1.00 93.44 87 LEU A N 1
ATOM 691 C CA . LEU A 1 87 ? 2.874 7.517 2.176 1.00 93.44 87 LEU A CA 1
ATOM 692 C C . LEU A 1 87 ? 4.290 7.507 2.744 1.00 93.44 87 LEU A C 1
ATOM 694 O O . LEU A 1 87 ? 4.476 7.601 3.961 1.00 93.44 87 LEU A O 1
ATOM 698 N N . THR A 1 88 ? 5.290 7.436 1.872 1.00 90.38 88 THR A N 1
ATOM 699 C CA . THR A 1 88 ? 6.683 7.676 2.261 1.00 90.38 88 THR A CA 1
ATOM 700 C C . THR A 1 88 ? 7.082 9.117 1.999 1.00 90.38 88 THR A C 1
ATOM 702 O O . THR A 1 88 ? 6.482 9.834 1.196 1.00 90.38 88 THR A O 1
ATOM 705 N N . GLU A 1 89 ? 8.132 9.557 2.684 1.00 84.06 89 GLU A N 1
ATOM 706 C CA . GLU A 1 89 ? 8.834 10.761 2.264 1.00 84.06 89 GLU A CA 1
ATOM 707 C C . GLU A 1 89 ? 9.525 10.514 0.918 1.00 84.06 89 GLU A C 1
ATOM 709 O O . GLU A 1 89 ? 9.870 9.380 0.566 1.00 84.06 89 GLU A O 1
ATOM 714 N N . LYS A 1 90 ? 9.732 11.584 0.148 1.00 81.06 90 LYS A N 1
ATOM 715 C CA . LYS A 1 90 ? 10.421 11.515 -1.140 1.00 81.06 90 LYS A CA 1
ATOM 716 C C . LYS A 1 90 ? 11.906 11.228 -0.904 1.00 81.06 90 LYS A C 1
ATOM 718 O O . LYS A 1 90 ? 12.706 12.141 -0.720 1.00 81.06 90 LYS A O 1
ATOM 723 N N . THR A 1 91 ? 12.258 9.947 -0.881 1.00 76.31 91 THR A N 1
ATOM 724 C CA . THR A 1 91 ? 13.628 9.454 -0.706 1.00 76.31 91 THR A CA 1
ATOM 725 C C . THR A 1 91 ? 14.105 8.754 -1.978 1.00 76.31 91 THR A C 1
ATOM 727 O O . THR A 1 91 ? 13.304 8.397 -2.840 1.00 76.31 91 THR A O 1
ATOM 730 N N . GLY A 1 92 ? 15.418 8.545 -2.110 1.00 71.31 92 GLY A N 1
ATOM 731 C CA . GLY A 1 92 ? 16.007 7.894 -3.288 1.00 71.31 92 GLY A CA 1
ATOM 732 C C . GLY A 1 92 ? 15.720 6.393 -3.427 1.00 71.31 92 GLY A C 1
ATOM 733 O O . GLY A 1 92 ? 16.037 5.834 -4.466 1.00 71.31 92 GLY A O 1
ATOM 734 N N . ASN A 1 93 ? 15.122 5.745 -2.418 1.00 87.56 93 ASN A N 1
ATOM 735 C CA . ASN A 1 93 ? 14.965 4.283 -2.372 1.00 87.56 93 ASN A CA 1
ATOM 736 C C . ASN A 1 93 ? 13.505 3.815 -2.519 1.00 87.56 93 ASN A C 1
ATOM 738 O O . ASN A 1 93 ? 13.211 2.642 -2.291 1.00 87.56 93 ASN A O 1
ATOM 742 N N . ASN A 1 94 ? 12.577 4.712 -2.868 1.00 91.44 94 ASN A N 1
ATOM 743 C CA . ASN A 1 94 ? 11.153 4.376 -2.950 1.00 91.44 94 ASN A CA 1
ATOM 744 C C . ASN A 1 94 ? 10.830 3.398 -4.097 1.00 91.44 94 ASN A C 1
ATOM 746 O O . ASN A 1 94 ? 9.939 2.569 -3.931 1.00 91.44 94 ASN A O 1
ATOM 750 N N . ASP A 1 95 ? 11.577 3.427 -5.207 1.00 92.88 95 ASP A N 1
ATOM 751 C CA . ASP A 1 95 ? 11.409 2.463 -6.308 1.00 92.88 95 ASP A CA 1
ATOM 752 C C . ASP A 1 95 ? 11.731 1.025 -5.852 1.00 92.88 95 ASP A C 1
ATOM 754 O O . ASP A 1 95 ? 10.980 0.083 -6.111 1.00 92.88 95 ASP A O 1
ATOM 758 N N . GLU A 1 96 ? 12.821 0.860 -5.097 1.00 92.00 96 GLU A N 1
ATOM 759 C CA . GLU A 1 96 ? 13.236 -0.430 -4.531 1.00 92.00 96 GLU A CA 1
ATOM 760 C C . GLU A 1 96 ? 12.266 -0.904 -3.438 1.00 92.00 96 GLU A C 1
ATOM 762 O O . GLU A 1 96 ? 11.952 -2.092 -3.342 1.00 92.00 96 GLU A O 1
ATOM 767 N N . LEU A 1 97 ? 11.746 0.020 -2.623 1.00 92.62 97 LEU A N 1
ATOM 768 C CA . LEU A 1 97 ? 10.701 -0.281 -1.644 1.00 92.62 97 LEU A CA 1
ATOM 769 C C . LEU A 1 97 ? 9.438 -0.812 -2.333 1.00 92.62 97 LEU A C 1
ATOM 771 O O . LEU A 1 97 ? 8.937 -1.873 -1.953 1.00 92.62 97 LEU A O 1
ATOM 775 N N . TRP A 1 98 ? 8.953 -0.107 -3.361 1.00 95.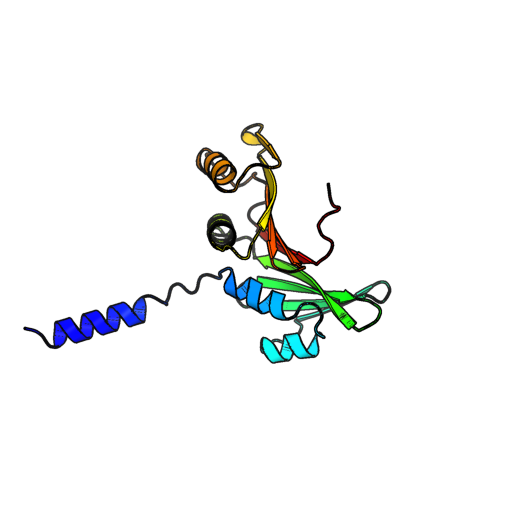25 98 TRP A N 1
ATOM 776 C CA . TRP A 1 98 ? 7.810 -0.550 -4.156 1.00 95.25 98 TRP A CA 1
ATOM 777 C C . TRP A 1 98 ? 8.061 -1.938 -4.744 1.00 95.25 98 TRP A C 1
ATOM 779 O O . TRP A 1 98 ? 7.226 -2.828 -4.576 1.00 95.25 98 TRP A O 1
ATOM 789 N N . TYR A 1 99 ? 9.227 -2.154 -5.362 1.00 95.69 99 TYR A N 1
ATOM 790 C CA . TYR A 1 99 ? 9.572 -3.431 -5.984 1.00 95.69 99 TYR A CA 1
ATOM 791 C C . TYR A 1 99 ? 9.541 -4.575 -4.972 1.00 95.69 99 TYR A C 1
ATOM 793 O O . TYR A 1 99 ? 8.940 -5.613 -5.243 1.00 95.69 99 TYR A O 1
ATOM 801 N N . ASN A 1 100 ? 10.134 -4.391 -3.792 1.00 95.00 100 ASN A N 1
ATOM 802 C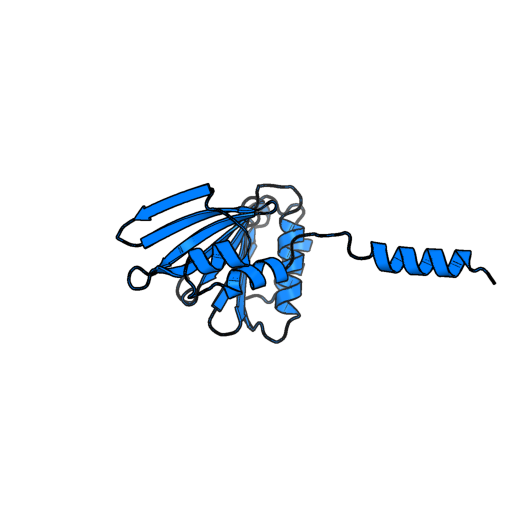 CA . ASN A 1 100 ? 10.169 -5.431 -2.768 1.00 95.00 100 ASN A CA 1
ATOM 803 C C . ASN A 1 100 ? 8.777 -5.762 -2.215 1.00 95.00 100 ASN A C 1
ATOM 805 O O . ASN A 1 100 ? 8.460 -6.940 -2.040 1.00 95.00 100 ASN A O 1
ATOM 809 N N . ILE A 1 101 ? 7.929 -4.754 -1.994 1.00 95.69 101 ILE A N 1
ATOM 810 C CA . ILE A 1 101 ? 6.543 -4.950 -1.546 1.00 95.69 101 ILE A CA 1
ATOM 811 C C . ILE A 1 101 ? 5.726 -5.666 -2.626 1.00 95.69 101 ILE A C 1
ATOM 813 O O . ILE A 1 101 ? 5.118 -6.703 -2.352 1.00 95.69 101 ILE A O 1
ATOM 817 N N . ALA A 1 102 ? 5.747 -5.156 -3.860 1.00 97.19 102 ALA A N 1
ATOM 818 C CA . ALA A 1 102 ? 4.996 -5.718 -4.977 1.00 97.19 102 ALA A CA 1
ATOM 819 C C . ALA A 1 102 ? 5.449 -7.149 -5.302 1.00 97.19 102 ALA A C 1
ATOM 821 O O . ALA A 1 102 ? 4.616 -8.028 -5.515 1.00 97.19 102 ALA A O 1
ATOM 822 N N . LYS A 1 103 ? 6.759 -7.418 -5.260 1.00 97.50 103 LYS A N 1
ATOM 823 C CA . LYS A 1 103 ? 7.323 -8.760 -5.441 1.00 97.50 103 LYS A CA 1
ATOM 824 C C . LYS A 1 103 ? 6.858 -9.724 -4.355 1.00 97.50 103 LYS A C 1
ATOM 826 O O . LYS A 1 103 ? 6.493 -10.855 -4.672 1.00 97.50 103 LYS A O 1
ATOM 831 N N . ALA A 1 104 ? 6.895 -9.303 -3.089 1.00 96.50 104 ALA A N 1
ATOM 832 C CA . ALA A 1 104 ? 6.455 -10.129 -1.969 1.00 96.50 104 ALA A CA 1
ATOM 833 C C . ALA A 1 104 ? 4.960 -10.461 -2.075 1.00 96.50 104 ALA A C 1
ATOM 835 O O . ALA A 1 104 ? 4.584 -11.617 -1.889 1.00 96.50 104 ALA A O 1
ATOM 836 N N . ALA A 1 105 ? 4.130 -9.481 -2.448 1.00 97.12 105 ALA A N 1
ATOM 837 C CA . ALA A 1 105 ? 2.702 -9.690 -2.665 1.00 97.12 105 ALA A CA 1
ATOM 838 C C . ALA A 1 105 ? 2.460 -10.644 -3.843 1.00 97.12 105 ALA A C 1
ATOM 840 O O . ALA A 1 105 ? 1.756 -11.633 -3.693 1.00 97.12 105 ALA A O 1
ATOM 841 N N . ASN A 1 106 ? 3.129 -10.425 -4.979 1.00 97.44 106 ASN A N 1
ATOM 842 C CA . ASN A 1 106 ? 3.016 -11.281 -6.161 1.00 97.44 106 ASN A CA 1
ATOM 843 C C . ASN A 1 106 ? 3.461 -12.737 -5.912 1.00 97.44 106 ASN A C 1
ATOM 845 O O . ASN A 1 106 ? 2.940 -13.662 -6.527 1.00 97.44 106 ASN A O 1
ATOM 849 N N . ALA A 1 107 ? 4.439 -12.957 -5.028 1.00 96.62 107 ALA A N 1
ATOM 850 C CA . ALA A 1 107 ? 4.905 -14.295 -4.662 1.00 96.62 107 ALA A CA 1
ATOM 851 C C . ALA A 1 107 ? 3.988 -15.006 -3.646 1.00 96.62 107 ALA A C 1
ATOM 853 O O . ALA A 1 107 ? 4.072 -16.228 -3.494 1.00 96.62 107 ALA A O 1
ATOM 854 N N . ASN A 1 108 ? 3.131 -14.265 -2.938 1.00 96.00 108 ASN A N 1
ATOM 855 C CA . ASN A 1 108 ? 2.229 -14.807 -1.932 1.00 96.00 108 ASN A CA 1
ATOM 856 C C . ASN A 1 108 ? 0.900 -15.249 -2.571 1.00 96.00 108 ASN A C 1
ATOM 858 O O . ASN A 1 108 ? 0.162 -14.448 -3.132 1.00 96.00 108 ASN A O 1
ATOM 862 N N . LYS A 1 109 ? 0.557 -16.535 -2.420 1.00 95.81 109 LYS A N 1
ATOM 863 C CA . LYS A 1 109 ? -0.650 -17.153 -3.001 1.00 95.81 109 LYS A CA 1
ATOM 864 C C . LYS A 1 109 ? -1.974 -16.618 -2.441 1.00 95.81 109 LYS A C 1
ATOM 866 O O . LYS A 1 109 ? -3.017 -16.858 -3.042 1.00 95.81 109 LYS A O 1
ATOM 871 N N . GLU A 1 110 ? -1.951 -15.943 -1.295 1.00 96.81 110 GLU A N 1
ATOM 872 C CA . GLU A 1 110 ? -3.137 -15.298 -0.717 1.00 96.81 110 GLU A CA 1
ATOM 873 C C . GLU A 1 110 ? -3.516 -14.012 -1.460 1.00 96.81 110 GLU A C 1
ATOM 875 O O . GLU A 1 110 ? -4.675 -13.594 -1.425 1.00 96.81 110 GLU A O 1
ATOM 880 N N . TYR A 1 111 ? -2.555 -13.404 -2.159 1.00 97.25 111 TYR A N 1
ATOM 881 C CA . TYR A 1 111 ? -2.776 -12.231 -2.985 1.00 97.25 111 TYR A CA 1
ATOM 882 C C . TYR A 1 111 ? -3.157 -12.644 -4.406 1.00 97.25 111 TYR A C 1
ATOM 884 O O . TYR A 1 111 ? -2.498 -13.449 -5.062 1.00 97.25 111 TYR A O 1
ATOM 892 N N . LYS A 1 112 ? -4.233 -12.046 -4.908 1.00 97.25 112 LYS A N 1
ATOM 893 C CA . LYS A 1 112 ? -4.684 -12.166 -6.293 1.00 97.25 112 LYS A CA 1
ATOM 894 C C . LYS A 1 112 ? -4.364 -10.874 -7.017 1.00 97.25 112 LYS A C 1
ATOM 896 O O . LYS A 1 112 ? -4.798 -9.816 -6.572 1.00 97.25 112 LYS A O 1
ATOM 901 N N . PHE A 1 113 ? -3.631 -10.956 -8.120 1.00 96.81 113 PHE A N 1
ATOM 902 C CA . PHE A 1 113 ? -3.451 -9.819 -9.018 1.00 96.81 113 PHE A CA 1
ATOM 903 C C . PHE A 1 113 ? -4.815 -9.301 -9.497 1.00 96.81 113 PHE A C 1
ATOM 905 O O . PHE A 1 113 ? -5.703 -10.103 -9.799 1.00 96.81 113 PHE A O 1
ATOM 912 N N . ILE A 1 114 ? -4.981 -7.979 -9.530 1.00 96.19 114 ILE A N 1
ATOM 913 C CA . ILE A 1 114 ? -6.213 -7.321 -9.976 1.00 96.19 114 ILE A CA 1
ATOM 914 C C . ILE A 1 114 ? -5.966 -6.556 -11.268 1.00 96.19 114 ILE A C 1
ATOM 916 O O . ILE A 1 114 ? -6.557 -6.903 -12.284 1.00 96.19 114 ILE A O 1
ATOM 920 N N . ASN A 1 115 ? -5.105 -5.545 -11.223 1.00 95.88 115 ASN A N 1
ATOM 921 C CA . ASN A 1 115 ? -4.718 -4.746 -12.376 1.00 95.88 115 ASN A CA 1
ATOM 922 C C . ASN A 1 115 ? -3.372 -4.063 -12.115 1.00 95.88 115 ASN A C 1
ATOM 924 O O . ASN A 1 115 ? -2.781 -4.169 -11.033 1.00 95.88 115 ASN A O 1
ATOM 928 N N . SER A 1 116 ? -2.869 -3.383 -13.135 1.00 97.25 116 SER A N 1
ATOM 929 C CA . SER A 1 116 ? -1.655 -2.589 -13.037 1.00 97.25 116 SER A CA 1
ATOM 930 C C . SER A 1 116 ? -1.633 -1.519 -14.123 1.00 97.25 116 SER A C 1
ATOM 932 O O . SER A 1 116 ? -2.361 -1.613 -15.112 1.00 97.25 116 SER A O 1
ATOM 934 N N . PHE A 1 117 ? -0.789 -0.507 -13.959 1.00 96.44 117 PHE A N 1
ATOM 935 C CA . PHE A 1 117 ? -0.423 0.370 -15.062 1.00 96.44 117 PHE A CA 1
ATOM 936 C C . PHE A 1 117 ? 0.991 0.917 -14.895 1.00 96.44 117 PHE A C 1
ATOM 938 O O . PHE A 1 117 ? 1.501 1.038 -13.779 1.00 96.44 117 PHE A O 1
ATOM 945 N N . VAL A 1 118 ? 1.610 1.291 -16.008 1.00 96.94 118 VAL A N 1
ATOM 946 C CA . VAL A 1 118 ? 2.862 2.046 -16.045 1.00 96.94 118 VAL A CA 1
ATOM 947 C C . VAL A 1 118 ? 2.741 3.153 -17.081 1.00 96.94 118 VAL A C 1
ATOM 949 O O . VAL A 1 118 ? 2.275 2.933 -18.195 1.00 96.94 118 VAL A O 1
ATOM 952 N N . SER A 1 119 ? 3.148 4.354 -16.693 1.00 95.94 119 SER A N 1
ATOM 953 C CA . SER A 1 119 ? 3.191 5.534 -17.540 1.00 95.94 119 SER A CA 1
ATOM 954 C C . SER A 1 119 ? 4.535 6.230 -17.371 1.00 95.94 119 SER A C 1
ATOM 956 O O . SER A 1 119 ? 4.952 6.482 -16.242 1.00 95.94 119 SER A O 1
ATOM 958 N N . GLY A 1 120 ? 5.203 6.545 -18.477 1.00 93.31 120 GLY A N 1
ATOM 959 C CA . GLY A 1 120 ? 6.442 7.318 -18.488 1.00 93.31 120 GLY A CA 1
ATOM 960 C C . GLY A 1 120 ? 6.428 8.297 -19.653 1.00 93.31 120 GLY A C 1
ATOM 961 O O . GLY A 1 120 ? 6.388 7.876 -20.806 1.00 93.31 120 GLY A O 1
ATOM 962 N N . SER A 1 121 ? 6.453 9.599 -19.361 1.00 85.00 121 SER A N 1
ATOM 963 C CA . SER A 1 121 ? 6.356 10.642 -20.392 1.00 85.00 121 SER A CA 1
ATOM 964 C C . SER A 1 121 ? 7.606 10.757 -21.265 1.00 85.00 121 SER A C 1
ATOM 966 O O . SER A 1 121 ? 7.492 11.129 -22.426 1.00 85.00 121 SER A O 1
ATOM 968 N N . GLU A 1 122 ? 8.792 10.452 -20.728 1.00 83.19 122 GLU A N 1
ATOM 969 C CA . GLU A 1 122 ? 10.055 10.545 -21.483 1.00 83.19 122 GLU A CA 1
ATOM 970 C C . GLU A 1 122 ? 10.189 9.460 -22.562 1.00 83.19 122 GLU A C 1
ATOM 972 O O . GLU A 1 122 ? 10.799 9.699 -23.602 1.00 83.19 122 GLU A O 1
ATOM 977 N N . ASP A 1 123 ? 9.605 8.284 -22.320 1.00 83.00 123 ASP A N 1
ATOM 978 C CA . ASP A 1 123 ? 9.742 7.102 -23.176 1.00 83.00 123 ASP A CA 1
ATOM 979 C C . ASP A 1 123 ? 8.461 6.807 -23.996 1.00 83.00 123 ASP A C 1
ATOM 981 O O . ASP A 1 123 ? 8.397 5.778 -24.664 1.00 83.00 123 ASP A O 1
ATOM 985 N N . ASP A 1 124 ? 7.451 7.691 -23.942 1.00 89.31 124 ASP A N 1
ATOM 986 C CA . ASP A 1 124 ? 6.115 7.522 -24.554 1.00 89.31 124 ASP A CA 1
ATOM 987 C C . ASP A 1 124 ? 5.458 6.172 -24.200 1.00 89.31 124 ASP A C 1
ATOM 989 O O . ASP A 1 124 ? 4.896 5.466 -25.037 1.00 89.31 124 ASP A O 1
ATOM 993 N N . ILE A 1 125 ? 5.578 5.776 -22.927 1.00 92.81 125 ILE A N 1
ATOM 994 C CA . ILE A 1 125 ? 5.052 4.503 -22.426 1.00 92.81 125 ILE A CA 1
ATOM 995 C C . ILE A 1 125 ? 3.727 4.735 -21.715 1.00 92.81 125 ILE A C 1
ATOM 997 O O . ILE A 1 125 ? 3.636 5.540 -20.781 1.00 92.81 125 ILE A O 1
ATOM 1001 N 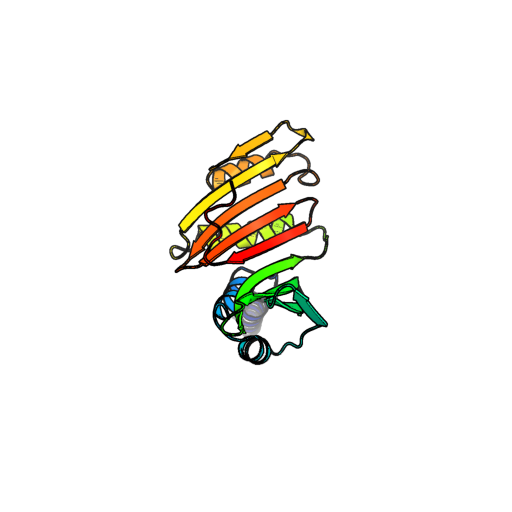N . TYR A 1 126 ? 2.725 3.947 -22.100 1.00 95.44 126 TYR A N 1
ATOM 1002 C CA . TYR A 1 126 ? 1.477 3.789 -21.370 1.00 95.44 126 TYR A CA 1
ATOM 1003 C C . TYR A 1 126 ? 0.946 2.366 -21.541 1.00 95.44 126 TYR A C 1
ATOM 1005 O O . TYR A 1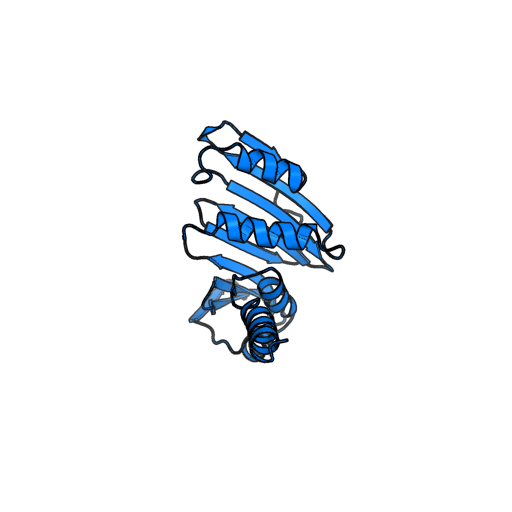 126 ? 0.429 2.011 -22.596 1.00 95.44 126 TYR A O 1
ATOM 1013 N N . GLU A 1 127 ? 1.062 1.557 -20.493 1.00 96.50 127 GLU A N 1
ATOM 1014 C CA . GLU A 1 127 ? 0.610 0.164 -20.489 1.00 96.50 127 GLU A CA 1
ATOM 1015 C C . GLU A 1 127 ? -0.312 -0.080 -19.292 1.00 96.50 127 GLU A C 1
ATOM 1017 O O . GLU A 1 127 ? -0.078 0.451 -18.201 1.00 96.50 127 GLU A O 1
ATOM 1022 N N . LYS A 1 128 ? -1.349 -0.897 -19.489 1.00 97.00 128 LY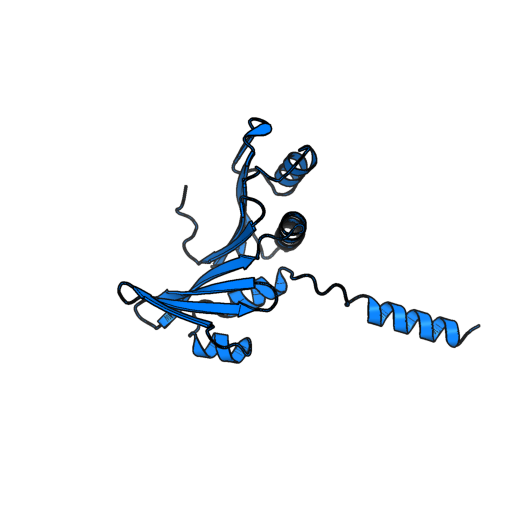S A N 1
ATOM 1023 C CA . LYS A 1 128 ? -2.352 -1.272 -18.480 1.00 97.00 128 LYS A CA 1
ATOM 1024 C C . LYS A 1 128 ? -2.547 -2.784 -18.447 1.00 97.00 128 LYS A C 1
ATOM 1026 O O . LYS A 1 128 ? -2.304 -3.461 -19.440 1.00 97.00 128 LYS A O 1
ATOM 1031 N N . ASP A 1 129 ? -2.992 -3.295 -17.303 1.00 96.12 129 ASP A N 1
ATOM 1032 C CA . ASP A 1 129 ? -3.349 -4.705 -17.082 1.00 96.12 129 ASP A CA 1
ATOM 1033 C C . ASP A 1 129 ? -2.226 -5.702 -17.415 1.00 96.12 129 ASP A C 1
ATOM 1035 O O . ASP A 1 129 ? -2.463 -6.859 -17.762 1.00 96.12 129 ASP A O 1
ATOM 1039 N N . ILE A 1 130 ? -0.976 -5.260 -17.263 1.00 96.88 130 ILE A N 1
ATOM 1040 C CA . ILE A 1 130 ? 0.213 -6.093 -17.444 1.00 96.88 130 ILE A CA 1
ATOM 1041 C C . ILE A 1 130 ? 0.591 -6.794 -16.137 1.00 96.88 130 ILE A C 1
ATOM 1043 O O . ILE A 1 130 ? 0.428 -6.250 -15.042 1.00 96.88 130 ILE A O 1
ATOM 1047 N N . ASP A 1 131 ? 1.129 -8.008 -16.221 1.00 97.06 131 ASP A N 1
ATOM 1048 C CA . ASP A 1 131 ? 1.580 -8.709 -15.021 1.00 97.06 131 ASP A CA 1
ATOM 1049 C C . ASP A 1 131 ? 2.807 -8.035 -14.370 1.00 97.06 131 ASP A C 1
ATOM 1051 O O . ASP A 1 131 ? 3.490 -7.186 -14.957 1.00 97.06 131 ASP A O 1
ATOM 1055 N N . PHE A 1 132 ? 3.106 -8.434 -13.131 1.00 97.44 132 PHE A N 1
ATOM 1056 C CA . PHE A 1 132 ? 4.233 -7.901 -12.364 1.00 97.44 132 PHE A CA 1
ATOM 1057 C C . PHE A 1 132 ? 5.578 -8.009 -13.106 1.00 97.44 132 PHE A C 1
ATOM 1059 O O . PHE A 1 132 ? 6.381 -7.076 -13.075 1.00 97.44 132 PHE A O 1
ATOM 1066 N N . ASN A 1 133 ? 5.845 -9.129 -13.783 1.00 97.88 133 ASN A N 1
ATOM 1067 C CA . ASN A 1 133 ? 7.125 -9.345 -14.457 1.00 97.88 133 ASN A CA 1
ATOM 1068 C C . ASN A 1 133 ? 7.249 -8.465 -15.704 1.00 97.88 133 ASN A C 1
ATOM 1070 O O . ASN A 1 133 ? 8.312 -7.889 -15.942 1.00 97.88 133 ASN A O 1
ATOM 1074 N N . ALA A 1 134 ? 6.174 -8.335 -16.483 1.00 97.88 134 ALA A N 1
ATOM 1075 C CA . ALA A 1 134 ? 6.100 -7.441 -17.630 1.00 97.88 134 ALA A CA 1
ATOM 1076 C C . ALA A 1 134 ? 6.330 -5.983 -17.205 1.00 97.88 134 ALA A C 1
ATOM 1078 O O . ALA A 1 134 ? 7.185 -5.308 -17.782 1.00 97.88 134 ALA A O 1
ATOM 1079 N N . MET A 1 135 ? 5.670 -5.537 -16.133 1.00 97.44 135 MET A N 1
ATOM 1080 C CA . MET A 1 135 ? 5.866 -4.201 -15.567 1.00 97.44 135 MET A CA 1
ATOM 1081 C C . MET A 1 135 ? 7.317 -3.960 -15.142 1.00 97.44 135 MET A C 1
ATOM 1083 O O . MET A 1 135 ? 7.933 -2.978 -15.553 1.00 97.44 135 MET A O 1
ATOM 1087 N N . VAL A 1 136 ? 7.908 -4.872 -14.367 1.00 97.38 136 VAL A N 1
ATOM 1088 C CA . VAL A 1 136 ? 9.306 -4.746 -13.928 1.00 97.38 136 VAL A CA 1
ATOM 1089 C C . VAL A 1 136 ? 10.270 -4.725 -15.117 1.00 97.38 136 VAL A C 1
ATOM 1091 O O . VAL A 1 136 ? 11.263 -3.998 -15.091 1.00 97.38 136 VAL A O 1
ATOM 1094 N N . ASN A 1 137 ? 9.992 -5.488 -16.176 1.00 97.00 137 ASN A N 1
ATOM 1095 C CA . ASN A 1 137 ? 10.805 -5.475 -17.390 1.00 97.00 137 ASN A CA 1
ATOM 1096 C C . ASN A 1 137 ? 10.743 -4.132 -18.128 1.00 97.00 137 ASN A C 1
ATOM 1098 O O . ASN A 1 137 ? 11.761 -3.720 -18.680 1.00 97.00 137 ASN A O 1
ATOM 1102 N N . ILE A 1 138 ? 9.592 -3.454 -18.137 1.00 95.44 138 ILE A N 1
ATOM 1103 C CA . ILE A 1 138 ? 9.466 -2.090 -18.670 1.00 95.44 138 ILE A CA 1
ATOM 1104 C C . ILE A 1 138 ? 10.308 -1.130 -17.826 1.00 95.44 138 ILE A C 1
ATOM 1106 O O . ILE A 1 138 ? 11.200 -0.472 -18.356 1.00 95.44 138 ILE A O 1
ATOM 1110 N N . LEU A 1 139 ? 10.105 -1.128 -16.505 1.00 95.00 139 LEU A N 1
ATOM 1111 C CA . LEU A 1 139 ? 10.804 -0.223 -15.585 1.00 95.00 139 LEU A CA 1
ATOM 1112 C C . LEU A 1 139 ? 12.334 -0.387 -15.659 1.00 95.00 139 LEU A C 1
ATOM 1114 O O . LEU A 1 139 ? 13.065 0.596 -15.683 1.00 95.00 139 LEU A O 1
ATOM 1118 N N . ARG A 1 140 ? 12.842 -1.621 -15.777 1.00 94.75 140 ARG A N 1
ATOM 1119 C CA . ARG A 1 140 ? 14.288 -1.898 -15.894 1.00 94.75 140 ARG A CA 1
ATOM 1120 C C . ARG A 1 140 ? 14.927 -1.421 -17.195 1.00 94.75 140 ARG A C 1
ATOM 1122 O O . ARG A 1 140 ? 16.146 -1.278 -17.237 1.00 94.75 140 ARG A O 1
ATOM 1129 N N . LYS A 1 141 ? 14.144 -1.252 -18.263 1.00 93.06 141 LYS A N 1
ATOM 1130 C CA . LYS A 1 141 ? 14.645 -0.736 -19.546 1.00 93.06 141 LYS A CA 1
ATOM 1131 C C . LYS A 1 141 ? 14.767 0.784 -19.544 1.00 93.06 141 LYS A C 1
ATOM 1133 O O . LYS A 1 141 ? 15.486 1.317 -20.387 1.00 93.06 141 LYS A O 1
ATOM 1138 N N . SER A 1 142 ? 14.088 1.464 -18.621 1.00 89.00 142 SER A N 1
ATOM 1139 C CA . SER A 1 142 ? 14.170 2.913 -18.515 1.00 89.00 142 SER A CA 1
ATOM 1140 C C . SER A 1 142 ? 15.548 3.357 -18.026 1.00 89.00 142 SER A C 1
ATOM 1142 O O . SER A 1 142 ? 16.179 2.717 -17.182 1.00 89.00 142 SER A O 1
ATOM 1144 N N . LYS A 1 143 ? 16.010 4.497 -18.545 1.00 84.06 143 LYS A N 1
ATOM 1145 C CA . LYS A 1 143 ? 17.233 5.161 -18.073 1.00 84.06 143 LYS A CA 1
ATOM 1146 C C . LYS A 1 143 ? 17.033 5.823 -16.707 1.00 84.06 143 LYS A C 1
ATOM 1148 O O . LYS A 1 143 ? 18.004 6.002 -15.975 1.00 84.06 143 LYS A O 1
ATOM 1153 N N . SER A 1 144 ? 15.798 6.216 -16.385 1.00 86.62 144 SER A N 1
ATOM 1154 C CA . SER A 1 144 ? 15.434 6.934 -15.165 1.00 86.62 144 SER A CA 1
ATOM 1155 C C . SER A 1 144 ? 13.958 6.716 -14.839 1.00 86.62 144 SER A C 1
ATOM 1157 O O . SER A 1 144 ? 13.087 6.993 -15.651 1.00 86.62 144 SER A O 1
ATOM 1159 N N . LEU A 1 145 ? 13.662 6.315 -13.602 1.00 88.62 145 LEU A N 1
ATOM 1160 C CA . LEU A 1 145 ? 12.283 6.173 -13.117 1.00 88.62 145 LEU A CA 1
ATOM 1161 C C . LEU A 1 145 ? 11.690 7.481 -12.568 1.00 88.62 145 LEU A C 1
ATOM 1163 O O . LEU A 1 145 ? 10.592 7.481 -12.021 1.00 88.62 145 LEU A O 1
ATOM 1167 N N . GLY A 1 146 ? 12.412 8.603 -12.673 1.00 84.44 146 GLY A N 1
ATOM 1168 C CA . GLY A 1 146 ? 12.024 9.867 -12.037 1.00 84.44 146 GLY A CA 1
ATOM 1169 C C . GLY A 1 146 ? 10.650 10.396 -12.453 1.00 84.44 146 GLY A C 1
ATOM 1170 O O . GLY A 1 146 ? 9.927 10.906 -11.592 1.00 84.44 146 GLY A O 1
ATOM 1171 N N . ASP A 1 147 ? 10.302 10.203 -13.725 1.00 85.00 147 ASP A N 1
ATOM 1172 C CA . ASP A 1 147 ? 9.061 10.687 -14.343 1.00 85.00 147 ASP A CA 1
ATOM 1173 C C . ASP A 1 147 ? 8.048 9.565 -14.593 1.00 85.00 147 ASP A C 1
ATOM 1175 O O . ASP A 1 147 ? 6.989 9.779 -15.185 1.00 85.00 147 ASP A O 1
ATOM 1179 N N . TYR A 1 148 ? 8.351 8.359 -14.114 1.00 93.50 148 TYR A N 1
ATOM 1180 C CA . TYR A 1 148 ? 7.436 7.240 -14.206 1.00 93.50 148 TYR A CA 1
ATOM 1181 C C . TYR A 1 148 ? 6.376 7.319 -13.106 1.00 93.50 148 TYR A C 1
ATOM 1183 O O . TYR A 1 148 ? 6.657 7.592 -11.936 1.00 93.50 148 TYR A O 1
ATOM 1191 N N . THR A 1 149 ? 5.140 7.027 -13.495 1.00 95.75 149 THR A N 1
ATOM 1192 C CA . THR A 1 149 ? 4.034 6.727 -12.591 1.00 95.75 149 THR A CA 1
ATOM 1193 C C . THR A 1 149 ? 3.598 5.299 -12.844 1.00 95.75 149 THR A C 1
ATOM 1195 O O . THR A 1 149 ? 3.295 4.930 -13.975 1.00 95.75 149 THR A O 1
ATOM 1198 N N . TYR A 1 150 ? 3.576 4.477 -11.805 1.00 96.94 150 TYR A N 1
ATOM 1199 C CA . TYR A 1 150 ? 3.210 3.075 -11.939 1.00 96.94 150 TYR A CA 1
ATOM 1200 C C . TYR A 1 150 ? 2.468 2.582 -10.709 1.00 96.94 150 TYR A C 1
ATOM 1202 O O . TYR A 1 150 ? 2.694 3.041 -9.588 1.00 96.94 150 TYR A O 1
ATOM 1210 N N . SER A 1 151 ? 1.549 1.654 -10.936 1.00 97.25 151 SER A N 1
ATOM 1211 C CA . SER A 1 151 ? 0.694 1.091 -9.904 1.00 97.25 151 SER A CA 1
ATOM 1212 C C . SER A 1 151 ? 0.459 -0.382 -10.152 1.00 97.25 151 SER A C 1
ATOM 1214 O O . SER A 1 151 ? 0.331 -0.819 -11.294 1.00 97.25 151 SER A O 1
ATOM 1216 N N . ILE A 1 152 ? 0.363 -1.139 -9.070 1.00 97.75 152 ILE A N 1
ATOM 1217 C CA . ILE A 1 152 ? -0.076 -2.523 -9.105 1.00 97.75 152 ILE A CA 1
ATOM 1218 C C . ILE A 1 152 ? -1.069 -2.770 -7.976 1.00 97.75 152 ILE A C 1
ATOM 1220 O O . ILE A 1 152 ? -0.842 -2.376 -6.828 1.00 97.75 152 ILE A O 1
ATOM 1224 N N . ALA A 1 153 ? -2.172 -3.423 -8.321 1.00 97.44 153 ALA A N 1
ATOM 1225 C CA . ALA A 1 153 ? -3.247 -3.754 -7.410 1.00 97.44 153 ALA A CA 1
ATOM 1226 C C . ALA A 1 153 ? -3.295 -5.256 -7.158 1.00 97.44 153 ALA A C 1
ATOM 1228 O O . ALA A 1 153 ? -3.323 -6.073 -8.085 1.00 97.44 153 ALA A O 1
ATOM 1229 N N . PHE A 1 154 ? -3.401 -5.618 -5.887 1.00 97.25 154 PHE A N 1
ATOM 1230 C CA . PHE A 1 154 ? -3.691 -6.978 -5.466 1.00 97.25 154 PHE A CA 1
ATOM 1231 C C . PHE A 1 154 ? -4.919 -7.009 -4.563 1.00 97.25 154 PHE A C 1
ATOM 1233 O O . PHE A 1 154 ? -5.242 -6.031 -3.897 1.00 97.25 154 PHE A O 1
ATOM 1240 N N . LYS A 1 155 ? -5.582 -8.158 -4.490 1.00 97.25 155 LYS A N 1
ATOM 1241 C CA . LYS A 1 155 ? -6.631 -8.442 -3.515 1.00 97.25 155 LYS A CA 1
ATOM 1242 C C . LYS A 1 155 ? -6.193 -9.575 -2.602 1.00 97.25 155 LYS A C 1
ATOM 1244 O O . LYS A 1 155 ? -5.812 -10.631 -3.100 1.00 97.25 155 LYS A O 1
ATOM 1249 N N . LYS A 1 156 ? -6.323 -9.383 -1.294 1.00 97.06 156 LYS A N 1
ATOM 1250 C CA . LYS A 1 156 ? -6.198 -10.437 -0.283 1.00 97.06 156 LYS A CA 1
ATOM 1251 C C . LYS A 1 156 ? -7.405 -10.345 0.645 1.00 97.06 156 LYS A C 1
ATOM 1253 O O . LYS A 1 156 ? -7.775 -9.255 1.077 1.00 97.06 156 LYS A O 1
ATOM 1258 N N . ASP A 1 157 ? -8.053 -11.479 0.889 1.00 95.31 157 ASP A N 1
ATOM 1259 C CA . ASP A 1 157 ? -9.359 -11.547 1.552 1.00 95.31 157 ASP A CA 1
ATOM 1260 C C . ASP A 1 157 ? -10.380 -10.601 0.884 1.00 95.31 157 ASP A C 1
ATOM 1262 O O . ASP A 1 157 ? -10.639 -10.711 -0.319 1.00 95.31 157 ASP A O 1
ATOM 1266 N N . ASN A 1 158 ? -10.937 -9.654 1.640 1.00 94.88 158 ASN A N 1
ATOM 1267 C CA . ASN A 1 158 ? -11.869 -8.639 1.146 1.00 94.88 158 ASN A CA 1
ATOM 1268 C C . ASN A 1 158 ? -11.208 -7.280 0.876 1.00 94.88 158 ASN A C 1
ATOM 1270 O O . ASN A 1 158 ? -11.904 -6.348 0.492 1.00 94.88 158 ASN A O 1
ATOM 1274 N N . LEU A 1 159 ? -9.887 -7.164 1.033 1.00 96.62 159 LEU A N 1
ATOM 1275 C CA . LEU A 1 159 ? -9.165 -5.902 0.899 1.00 96.62 159 LEU A CA 1
ATOM 1276 C C . LEU A 1 159 ? -8.376 -5.843 -0.402 1.00 96.62 159 LEU A C 1
ATOM 1278 O O . LEU A 1 159 ? -7.730 -6.811 -0.813 1.00 96.62 159 LEU A O 1
ATOM 1282 N N . TYR A 1 160 ? -8.397 -4.672 -1.025 1.00 97.31 160 TYR A N 1
ATOM 1283 C CA . TYR A 1 160 ? -7.509 -4.327 -2.122 1.00 97.31 160 TYR A CA 1
ATOM 1284 C C . TYR A 1 160 ? -6.297 -3.580 -1.581 1.00 97.31 160 TYR A C 1
ATOM 1286 O O . TYR A 1 160 ? -6.411 -2.756 -0.677 1.00 97.31 160 TYR A O 1
ATOM 1294 N N . TYR A 1 161 ? -5.143 -3.871 -2.162 1.00 97.44 161 TYR A N 1
ATOM 1295 C CA . TYR A 1 161 ? -3.848 -3.297 -1.845 1.00 97.44 161 TYR A CA 1
ATOM 1296 C C . TYR A 1 161 ? -3.297 -2.695 -3.131 1.00 97.44 161 TYR A C 1
ATOM 1298 O O . TYR A 1 161 ? -2.848 -3.426 -4.013 1.00 97.44 161 TYR A O 1
ATOM 1306 N N . ASN A 1 162 ? -3.349 -1.370 -3.239 1.00 96.62 162 ASN A N 1
ATOM 1307 C CA . ASN A 1 162 ? -2.799 -0.646 -4.381 1.00 96.62 162 ASN A CA 1
ATOM 1308 C C . ASN A 1 162 ? -1.439 -0.083 -4.000 1.00 96.62 162 ASN A C 1
ATOM 1310 O O . ASN A 1 162 ? -1.382 0.799 -3.145 1.00 96.62 162 ASN A O 1
ATOM 1314 N N . PHE A 1 163 ? -0.373 -0.561 -4.638 1.00 97.00 163 PHE A N 1
ATOM 1315 C CA . PHE A 1 163 ? 0.995 -0.088 -4.441 1.00 97.00 163 PHE A CA 1
ATOM 1316 C C . PHE A 1 163 ? 1.390 0.818 -5.596 1.00 97.00 163 PHE A C 1
ATOM 1318 O O . PHE A 1 163 ? 1.498 0.366 -6.735 1.00 97.00 163 PHE A O 1
ATOM 1325 N N . ASN A 1 164 ? 1.630 2.091 -5.301 1.00 96.31 164 ASN A N 1
ATOM 1326 C CA . ASN A 1 164 ? 1.801 3.120 -6.312 1.00 96.31 164 ASN A CA 1
ATOM 1327 C C . ASN A 1 164 ? 3.129 3.844 -6.137 1.00 96.31 164 ASN A C 1
ATOM 1329 O O . ASN A 1 164 ? 3.619 4.033 -5.021 1.00 96.31 164 ASN A O 1
ATOM 1333 N N . MET A 1 165 ? 3.644 4.316 -7.259 1.00 95.75 165 MET A N 1
ATOM 1334 C CA . MET A 1 165 ? 4.774 5.217 -7.357 1.00 95.75 165 MET A CA 1
ATOM 1335 C C . MET A 1 165 ? 4.392 6.383 -8.255 1.00 95.75 165 MET A C 1
ATOM 1337 O O . MET A 1 165 ? 3.913 6.179 -9.367 1.00 95.75 165 MET A O 1
ATOM 1341 N N . ALA A 1 166 ? 4.597 7.602 -7.762 1.00 92.81 166 ALA A N 1
ATOM 1342 C CA . ALA A 1 166 ? 4.445 8.827 -8.541 1.00 92.81 166 ALA A CA 1
ATOM 1343 C C . ALA A 1 166 ? 5.464 9.865 -8.067 1.00 92.81 166 ALA A C 1
ATOM 1345 O O . ALA A 1 166 ? 5.603 10.102 -6.866 1.00 92.81 166 ALA A O 1
ATOM 1346 N N . SER A 1 167 ? 6.194 10.487 -8.995 1.00 87.75 167 SER A N 1
ATOM 1347 C CA . SER A 1 167 ? 7.169 11.552 -8.694 1.00 87.75 167 SER A CA 1
ATOM 1348 C C . SER A 1 167 ? 8.191 11.186 -7.597 1.00 87.75 167 SER A C 1
ATOM 1350 O O . SER A 1 167 ? 8.572 12.042 -6.783 1.00 87.75 167 SER A O 1
ATOM 1352 N N . LYS A 1 168 ? 8.650 9.924 -7.592 1.00 89.62 168 LYS A N 1
ATOM 1353 C CA . LYS A 1 168 ? 9.532 9.293 -6.583 1.00 89.62 168 LYS A CA 1
ATOM 1354 C C . LYS A 1 168 ? 8.933 9.141 -5.180 1.00 89.62 168 LYS A C 1
ATOM 1356 O O . LYS A 1 168 ? 9.672 8.960 -4.212 1.00 89.62 168 LYS A O 1
ATOM 1361 N N . THR A 1 169 ? 7.617 9.215 -5.044 1.00 91.44 169 THR A N 1
ATOM 1362 C CA . THR A 1 169 ? 6.909 8.953 -3.789 1.00 91.44 169 THR A CA 1
ATOM 1363 C C . THR A 1 169 ? 6.202 7.614 -3.882 1.00 91.44 169 THR A C 1
ATOM 1365 O O . THR A 1 169 ? 5.398 7.407 -4.793 1.00 91.44 169 THR A O 1
ATOM 1368 N N . PHE A 1 170 ? 6.472 6.737 -2.915 1.00 94.00 170 PHE A N 1
ATOM 1369 C CA . PHE A 1 170 ? 5.673 5.536 -2.724 1.00 94.00 170 PHE A CA 1
ATOM 1370 C C . PHE A 1 170 ? 4.417 5.897 -1.941 1.00 94.00 170 PHE A C 1
ATOM 1372 O O . PHE A 1 170 ? 4.484 6.554 -0.896 1.00 94.00 170 PHE A O 1
ATOM 1379 N N . PHE A 1 171 ? 3.273 5.431 -2.426 1.00 94.62 171 PHE A N 1
ATOM 1380 C CA . PHE A 1 171 ? 2.046 5.464 -1.654 1.00 94.62 171 PHE A CA 1
ATOM 1381 C C . PHE A 1 171 ? 1.223 4.199 -1.861 1.00 94.62 171 PHE A C 1
ATOM 1383 O O . PHE A 1 171 ? 1.116 3.659 -2.963 1.00 94.62 171 PHE A O 1
ATOM 1390 N N . SER A 1 172 ? 0.614 3.732 -0.779 1.00 95.75 172 SER A N 1
ATOM 1391 C CA . SER A 1 172 ? -0.263 2.571 -0.781 1.00 95.75 172 SER A CA 1
ATOM 1392 C C . SER A 1 172 ? -1.645 2.951 -0.289 1.00 95.75 172 SER A C 1
ATOM 1394 O O . SER A 1 172 ? -1.769 3.736 0.648 1.00 95.75 172 SER A O 1
ATOM 1396 N N . VAL A 1 173 ? -2.682 2.356 -0.873 1.00 96.69 173 VAL A N 1
ATOM 1397 C CA . VAL A 1 173 ? -4.058 2.471 -0.370 1.00 96.69 173 VAL A CA 1
ATOM 1398 C C . VAL A 1 173 ? -4.609 1.077 -0.106 1.00 96.69 173 VAL A C 1
ATOM 1400 O O . VAL A 1 173 ? -4.428 0.181 -0.931 1.00 96.69 173 VAL A O 1
ATOM 1403 N N . ILE A 1 174 ? -5.249 0.914 1.052 1.00 96.81 174 ILE A N 1
ATOM 1404 C CA . ILE A 1 174 ? -5.925 -0.307 1.487 1.00 96.81 174 ILE A CA 1
ATOM 1405 C C . ILE A 1 174 ? -7.386 0.025 1.771 1.00 96.81 174 ILE A C 1
ATOM 1407 O O . ILE A 1 174 ? -7.667 0.879 2.617 1.00 96.81 174 ILE A O 1
ATOM 1411 N N . ASP A 1 175 ? -8.291 -0.627 1.048 1.00 95.06 175 ASP A N 1
ATOM 1412 C CA . ASP A 1 175 ? -9.735 -0.362 1.055 1.00 95.06 175 ASP A CA 1
ATOM 1413 C C . ASP A 1 175 ? -10.476 -1.574 0.448 1.00 95.06 175 ASP A C 1
ATOM 1415 O O . ASP A 1 175 ? -9.917 -2.314 -0.367 1.00 95.06 175 ASP A O 1
ATOM 1419 N N . GLU A 1 176 ? -11.713 -1.818 0.868 1.00 92.94 176 GLU A N 1
ATOM 1420 C CA . GLU A 1 176 ? -12.581 -2.889 0.373 1.00 92.94 176 GLU A CA 1
ATOM 1421 C C . GLU A 1 176 ? -13.259 -2.550 -0.974 1.00 92.94 176 GLU A C 1
ATOM 1423 O O . GLU A 1 176 ? -13.665 -3.462 -1.696 1.00 92.94 176 GLU A O 1
ATOM 1428 N N . ASN A 1 177 ? -13.319 -1.266 -1.363 1.00 84.81 177 ASN A N 1
ATOM 1429 C CA . ASN A 1 177 ? -14.105 -0.774 -2.510 1.00 84.81 177 ASN A CA 1
ATOM 1430 C C . ASN A 1 177 ? -13.271 -0.218 -3.687 1.00 84.81 177 ASN A C 1
ATOM 1432 O O . ASN A 1 177 ? -13.783 0.495 -4.546 1.00 84.81 177 ASN A O 1
ATOM 1436 N N . LEU A 1 178 ? -11.980 -0.545 -3.789 1.00 69.69 178 LEU A N 1
ATOM 1437 C CA . LEU A 1 178 ? -11.084 0.025 -4.819 1.00 69.69 178 LEU A CA 1
ATOM 1438 C C . LEU A 1 178 ? -11.366 -0.410 -6.269 1.00 69.69 178 LEU A C 1
ATOM 1440 O O . LEU A 1 178 ? -10.704 0.084 -7.178 1.00 69.69 178 LEU A O 1
ATOM 1444 N N . LYS A 1 179 ? -12.327 -1.308 -6.508 1.00 55.25 179 LYS A N 1
ATOM 1445 C CA . LYS A 1 179 ? -12.600 -1.889 -7.834 1.00 55.25 179 LYS A CA 1
ATOM 1446 C C . LYS A 1 179 ? -13.207 -0.924 -8.865 1.00 55.25 179 LYS A C 1
ATOM 1448 O O . LYS A 1 179 ? -13.358 -1.332 -10.007 1.00 55.25 179 LYS A O 1
ATOM 1453 N N . GLU A 1 180 ? -13.552 0.305 -8.481 1.00 46.25 180 GLU A N 1
ATOM 1454 C CA . GLU A 1 180 ? -14.378 1.215 -9.298 1.00 46.25 180 GLU A CA 1
ATOM 1455 C C . GLU A 1 180 ? -13.686 2.525 -9.714 1.00 46.25 180 GLU A C 1
ATOM 1457 O O . GLU A 1 180 ? -14.354 3.507 -10.031 1.00 46.25 180 GLU A O 1
ATOM 1462 N N . ARG A 1 181 ? -12.351 2.597 -9.694 1.00 47.84 181 ARG A N 1
ATOM 1463 C CA . ARG A 1 181 ? -11.631 3.805 -10.136 1.00 47.84 181 ARG A CA 1
ATOM 1464 C C . ARG A 1 181 ? -10.821 3.505 -11.395 1.00 47.84 181 ARG A C 1
ATOM 1466 O O . ARG A 1 181 ? -9.616 3.286 -11.298 1.00 47.84 181 ARG A O 1
ATOM 1473 N N . ASP A 1 182 ? -11.524 3.445 -12.526 1.00 41.56 182 ASP A N 1
ATOM 1474 C CA . ASP A 1 182 ? -10.950 3.423 -13.884 1.00 41.56 182 ASP A CA 1
ATOM 1475 C C . ASP A 1 182 ? -10.267 4.753 -14.252 1.00 41.56 182 ASP A C 1
ATOM 1477 O O . ASP A 1 182 ? -10.792 5.824 -13.855 1.00 41.56 182 ASP A O 1
#

Organism: NCBI:txid2898076

Radius of gyration: 19.06 Å; chains: 1; bounding box: 60×44×46 Å